Protein AF-A0A7V8BG97-F1 (afdb_monomer)

pLDDT: mean 95.06, std 3.77, range [73.56, 98.5]

Foldseek 3Di:
DDKDKAKQALVCLVQLLVCLVPDVCVVPVVCRLQSVCVVVDDPVDDPVPDGSVNNSVVVNVCRNVPNFTWIFMDDDPHTPDIDGD

Radius of gyration: 12.86 Å; Cα contacts (8 Å, |Δi|>4): 108; chains: 1; bounding box: 28×24×35 Å

Structure (mmCIF, N/CA/C/O backbone):
data_AF-A0A7V8BG97-F1
#
_entry.id   AF-A0A7V8BG97-F1
#
loop_
_atom_site.group_PDB
_atom_site.id
_atom_site.type_symbol
_atom_site.label_atom_id
_atom_site.label_alt_id
_atom_site.label_comp_id
_atom_site.label_asym_id
_atom_site.label_entity_id
_atom_site.label_seq_id
_atom_site.pdbx_PDB_ins_code
_atom_site.Cartn_x
_atom_site.Cartn_y
_atom_site.Cartn_z
_atom_site.occupancy
_atom_site.B_iso_or_equiv
_atom_site.auth_seq_id
_atom_site.auth_comp_id
_atom_site.auth_asym_id
_atom_site.auth_atom_id
_atom_site.pdbx_PDB_model_num
ATOM 1 N N . MET A 1 1 ? -6.104 8.788 22.862 1.00 73.56 1 MET A N 1
ATOM 2 C CA . MET A 1 1 ? -6.186 8.386 21.444 1.00 73.56 1 MET A CA 1
ATOM 3 C C . MET A 1 1 ? -6.301 6.877 21.405 1.00 73.56 1 MET A C 1
ATOM 5 O O . MET A 1 1 ? -5.524 6.224 22.090 1.00 73.56 1 MET A O 1
ATOM 9 N N . SER A 1 2 ? -7.303 6.356 20.704 1.00 91.25 2 SER A N 1
ATOM 10 C CA . SER A 1 2 ? -7.471 4.926 20.431 1.00 91.25 2 SER A CA 1
ATOM 11 C C . SER A 1 2 ? -7.129 4.667 18.970 1.00 91.25 2 SER A C 1
ATOM 13 O O . SER A 1 2 ? -7.424 5.510 18.124 1.00 91.25 2 SER A O 1
ATOM 15 N N . TYR A 1 3 ? -6.521 3.518 18.698 1.00 96.75 3 TYR A N 1
ATOM 16 C CA . TYR A 1 3 ? -6.213 3.070 17.347 1.00 96.75 3 TYR A CA 1
ATOM 17 C C . TYR A 1 3 ? -6.862 1.715 17.114 1.00 96.75 3 TYR A C 1
ATOM 19 O O . TYR A 1 3 ? -6.778 0.847 17.986 1.00 96.75 3 TYR A O 1
ATOM 27 N N . ASP A 1 4 ? -7.454 1.544 15.938 1.00 98.00 4 ASP A N 1
ATOM 28 C CA . ASP A 1 4 ? -8.004 0.267 15.499 1.00 98.00 4 ASP A CA 1
ATOM 29 C C . ASP A 1 4 ? -7.044 -0.379 14.504 1.00 98.00 4 ASP A C 1
ATOM 31 O O . ASP A 1 4 ? -6.591 0.257 13.552 1.00 98.00 4 ASP A O 1
ATOM 35 N N . ILE A 1 5 ? -6.717 -1.650 14.731 1.00 98.19 5 ILE A N 1
ATOM 36 C CA . ILE A 1 5 ? -5.849 -2.425 13.846 1.00 98.19 5 ILE A CA 1
ATOM 37 C C . ILE A 1 5 ? -6.722 -3.387 13.055 1.00 98.19 5 ILE A C 1
ATOM 39 O O . ILE A 1 5 ? -7.382 -4.257 13.626 1.00 98.19 5 ILE A O 1
ATOM 43 N N . VAL A 1 6 ? -6.731 -3.226 11.737 1.00 98.19 6 VAL A N 1
ATOM 44 C CA . VAL A 1 6 ? -7.618 -3.964 10.837 1.00 98.19 6 VAL A CA 1
ATOM 45 C C . VAL A 1 6 ? -6.781 -4.708 9.808 1.00 98.19 6 VAL A C 1
ATOM 47 O O . VAL A 1 6 ? -5.879 -4.135 9.202 1.00 98.19 6 VAL A O 1
ATOM 50 N N . ALA A 1 7 ? -7.079 -5.989 9.594 1.00 98.19 7 ALA A N 1
ATOM 51 C CA . ALA A 1 7 ? -6.424 -6.772 8.554 1.00 98.19 7 ALA A CA 1
ATOM 52 C C . ALA A 1 7 ? -6.703 -6.185 7.161 1.00 98.19 7 ALA A C 1
ATOM 54 O O . ALA A 1 7 ? -7.835 -5.789 6.839 1.00 98.19 7 ALA A O 1
ATOM 55 N N . LEU A 1 8 ? -5.677 -6.164 6.312 1.00 98.44 8 LEU A N 1
ATOM 56 C CA . LEU A 1 8 ? -5.851 -5.823 4.911 1.00 98.44 8 LEU A CA 1
ATOM 57 C C . LEU A 1 8 ? -6.638 -6.936 4.219 1.00 98.44 8 LEU A C 1
ATOM 59 O O . LEU A 1 8 ? -6.296 -8.111 4.275 1.00 98.44 8 LEU A O 1
ATOM 63 N N . THR A 1 9 ? -7.728 -6.539 3.578 1.00 98.12 9 THR A N 1
ATOM 64 C CA . THR A 1 9 ? -8.575 -7.401 2.749 1.00 98.12 9 THR A CA 1
ATOM 65 C C . THR A 1 9 ? -8.966 -6.604 1.504 1.00 98.12 9 THR A C 1
ATOM 67 O O . THR A 1 9 ? -8.844 -5.372 1.532 1.00 98.12 9 THR A O 1
ATOM 70 N N . PRO A 1 10 ? -9.514 -7.234 0.446 1.00 98.38 10 PRO A N 1
ATOM 71 C CA . PRO A 1 10 ? -10.007 -6.501 -0.723 1.00 98.38 10 PRO A CA 1
ATOM 72 C C . PRO A 1 10 ? -10.959 -5.341 -0.375 1.00 98.38 10 PRO A C 1
ATOM 74 O O . PRO A 1 10 ? -10.972 -4.318 -1.053 1.00 98.38 10 PRO A O 1
ATOM 77 N N . LYS A 1 11 ? -11.715 -5.453 0.729 1.00 98.19 11 LYS A N 1
ATOM 78 C CA . LYS A 1 11 ? -12.623 -4.402 1.216 1.00 98.19 11 LYS A CA 1
ATOM 79 C C . LYS A 1 11 ? -11.899 -3.103 1.598 1.00 98.19 11 LYS A C 1
ATOM 81 O O . LYS A 1 11 ? -12.475 -2.034 1.435 1.00 98.19 11 LYS A O 1
ATOM 86 N N . HIS A 1 12 ? -10.667 -3.189 2.100 1.00 97.75 12 HIS A N 1
ATOM 87 C CA . HIS A 1 12 ? -9.891 -2.048 2.606 1.00 97.75 12 HIS A CA 1
ATOM 88 C C . HIS A 1 12 ? -8.854 -1.536 1.588 1.00 97.75 12 HIS A C 1
ATOM 90 O O . HIS A 1 12 ? -8.005 -0.713 1.920 1.00 97.75 12 HIS A O 1
ATOM 96 N N . GLN A 1 13 ? -8.910 -2.000 0.332 1.00 98.25 13 GLN A N 1
ATOM 97 C CA . GLN A 1 13 ? -7.969 -1.594 -0.718 1.00 98.25 13 GLN A CA 1
ATOM 98 C C . GLN A 1 13 ? -7.967 -0.079 -0.956 1.00 98.25 13 GLN A C 1
ATOM 100 O O . GLN A 1 13 ? -6.909 0.509 -1.159 1.00 98.25 13 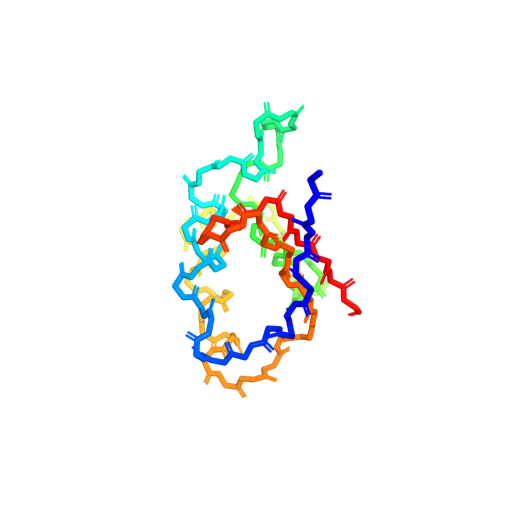GLN A O 1
ATOM 105 N N . GLY A 1 14 ? -9.144 0.554 -0.949 1.00 98.19 14 GLY A N 1
ATOM 106 C CA . GLY A 1 14 ? -9.259 2.001 -1.148 1.00 98.19 14 GLY A CA 1
ATOM 107 C C . GLY A 1 14 ? -8.498 2.786 -0.081 1.00 98.19 14 GLY A C 1
ATOM 108 O O . GLY A 1 14 ? -7.745 3.695 -0.416 1.00 98.19 14 GLY A O 1
ATOM 109 N N . ASP A 1 15 ? -8.627 2.368 1.176 1.00 98.31 15 ASP A N 1
ATOM 110 C CA . ASP A 1 15 ? -7.977 3.007 2.320 1.00 98.31 15 ASP A CA 1
ATOM 111 C C . ASP A 1 15 ? -6.452 2.840 2.264 1.00 98.31 15 ASP A C 1
ATOM 113 O O . ASP A 1 15 ? -5.710 3.796 2.487 1.00 98.31 15 ASP A O 1
ATOM 117 N N . TYR A 1 16 ? -5.981 1.648 1.878 1.00 98.31 16 TYR A N 1
ATOM 118 C CA . TYR A 1 16 ? -4.565 1.395 1.608 1.00 98.31 16 TYR A CA 1
ATOM 119 C C . TYR A 1 16 ? -4.028 2.346 0.528 1.00 98.31 16 TYR A C 1
ATOM 121 O O . TYR A 1 16 ? -3.025 3.028 0.733 1.00 98.31 16 TYR A O 1
ATOM 129 N N . LEU A 1 17 ? -4.703 2.418 -0.625 1.00 98.19 17 LEU A N 1
ATOM 130 C CA . LEU A 1 17 ? -4.252 3.249 -1.741 1.00 98.19 17 LEU A CA 1
ATOM 131 C C . LEU A 1 17 ? -4.276 4.734 -1.376 1.00 98.19 17 LEU A C 1
ATOM 133 O O . LEU A 1 17 ? -3.312 5.427 -1.670 1.00 98.19 17 LEU A O 1
ATOM 137 N N . ALA A 1 18 ? -5.314 5.209 -0.685 1.00 97.75 18 ALA A N 1
ATOM 138 C CA . ALA A 1 18 ? -5.405 6.595 -0.234 1.00 97.75 18 ALA A CA 1
ATOM 139 C C . ALA A 1 18 ? -4.273 6.971 0.738 1.00 97.75 18 ALA A C 1
ATOM 141 O O . ALA A 1 18 ? -3.717 8.064 0.641 1.00 97.75 18 ALA A O 1
ATOM 142 N N . TYR A 1 19 ? -3.895 6.060 1.640 1.00 97.62 19 TYR A N 1
ATOM 143 C CA . TYR A 1 19 ? -2.769 6.269 2.548 1.00 97.62 19 TYR A CA 1
ATOM 144 C C . TYR A 1 19 ? -1.440 6.413 1.793 1.00 97.62 19 TYR A C 1
ATOM 146 O O . TYR A 1 19 ? -0.682 7.353 2.040 1.00 97.62 19 TYR A O 1
ATOM 154 N N . PHE A 1 20 ? -1.173 5.521 0.836 1.00 97.25 20 PHE A N 1
ATOM 155 C CA . PHE A 1 20 ? 0.063 5.542 0.048 1.00 97.25 20 PHE A CA 1
ATOM 156 C C . PHE A 1 20 ? 0.109 6.630 -1.032 1.00 97.25 20 PHE A C 1
ATOM 158 O O . PHE A 1 20 ? 1.193 7.110 -1.357 1.00 97.25 20 PHE A O 1
ATOM 165 N N . ASP A 1 21 ? -1.046 7.053 -1.547 1.00 95.88 21 ASP A N 1
ATOM 166 C CA . ASP A 1 21 ? -1.183 8.221 -2.426 1.00 95.88 21 ASP A CA 1
ATOM 167 C C . ASP A 1 21 ? -1.003 9.545 -1.649 1.00 95.88 21 ASP A C 1
ATOM 169 O O . ASP A 1 21 ? -0.837 10.602 -2.259 1.00 95.88 21 ASP A O 1
ATOM 173 N N . GLY A 1 22 ? -1.037 9.498 -0.311 1.00 93.56 22 GLY A N 1
ATOM 174 C CA . GLY A 1 22 ? -0.937 10.653 0.575 1.00 93.56 22 GLY A CA 1
ATOM 175 C C . GLY A 1 22 ? 0.170 10.514 1.629 1.00 93.56 22 GLY A C 1
ATOM 176 O O . GLY A 1 22 ? 1.353 10.599 1.293 1.00 93.56 22 GLY A O 1
ATOM 177 N N . PRO A 1 23 ? -0.176 10.385 2.924 1.00 93.94 23 PRO A N 1
ATOM 178 C CA . PRO A 1 23 ? 0.761 10.632 4.020 1.00 93.94 23 PRO A CA 1
ATOM 179 C C . PRO A 1 23 ? 1.822 9.546 4.243 1.00 93.94 23 PRO A C 1
ATOM 181 O O . PRO A 1 23 ? 2.764 9.803 4.989 1.00 93.94 23 PRO A O 1
ATOM 184 N N . ALA A 1 24 ? 1.720 8.363 3.624 1.00 93.94 24 ALA A N 1
ATOM 185 C CA . ALA A 1 24 ? 2.610 7.228 3.917 1.00 93.94 24 ALA A CA 1
ATOM 186 C C . ALA A 1 24 ? 4.113 7.533 3.774 1.00 93.94 24 ALA A C 1
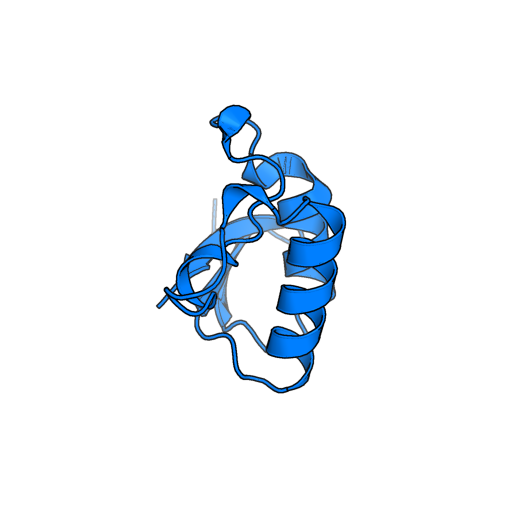ATOM 188 O O . ALA A 1 24 ? 4.942 6.874 4.398 1.00 93.94 24 ALA A O 1
ATOM 189 N N . PHE A 1 25 ? 4.462 8.519 2.946 1.00 91.50 25 PHE A N 1
ATOM 190 C CA . PHE A 1 25 ? 5.843 8.889 2.638 1.00 91.50 25 PHE A CA 1
ATOM 191 C C . PHE A 1 25 ? 6.245 10.271 3.154 1.00 91.50 25 PHE A C 1
ATOM 193 O O . PHE A 1 25 ? 7.316 10.749 2.790 1.00 91.50 25 PHE A O 1
ATOM 200 N N . ALA A 1 26 ? 5.416 10.917 3.983 1.00 90.12 26 ALA A N 1
ATOM 201 C CA . ALA A 1 26 ? 5.670 12.281 4.455 1.00 90.12 26 ALA A CA 1
ATOM 202 C C . ALA A 1 26 ? 7.050 12.429 5.126 1.00 90.12 26 ALA A C 1
ATOM 204 O O . ALA A 1 26 ? 7.739 13.420 4.893 1.00 90.12 26 ALA A O 1
ATOM 205 N N . ASP A 1 27 ? 7.474 11.411 5.878 1.00 88.81 27 ASP A N 1
ATOM 206 C CA . ASP A 1 27 ? 8.763 11.405 6.577 1.00 88.81 27 ASP A CA 1
ATOM 207 C C . ASP A 1 27 ? 9.912 10.822 5.730 1.00 88.81 27 ASP A C 1
ATOM 209 O O . ASP A 1 27 ? 11.076 11.113 5.999 1.00 88.81 27 ASP A O 1
ATOM 213 N N . ASN A 1 28 ? 9.599 10.046 4.680 1.00 89.56 28 ASN A N 1
ATOM 214 C CA . ASN A 1 28 ? 10.564 9.334 3.828 1.00 89.56 28 ASN A CA 1
ATOM 215 C C . ASN A 1 28 ? 10.236 9.512 2.325 1.00 89.56 28 ASN A C 1
ATOM 217 O O . ASN A 1 28 ? 9.852 8.545 1.655 1.00 89.56 28 ASN A O 1
ATOM 221 N N . PRO A 1 29 ? 10.399 10.724 1.762 1.00 89.19 29 PRO A N 1
ATOM 222 C CA . PRO A 1 29 ? 10.004 11.028 0.384 1.00 89.19 29 PRO A CA 1
ATOM 223 C C . PRO A 1 29 ? 10.797 10.242 -0.671 1.00 89.19 29 PRO A C 1
ATOM 225 O O . PRO A 1 29 ? 10.268 9.963 -1.742 1.00 89.19 29 PRO A O 1
ATOM 228 N N . ASP A 1 30 ? 12.023 9.808 -0.364 1.00 89.25 30 ASP A N 1
ATOM 229 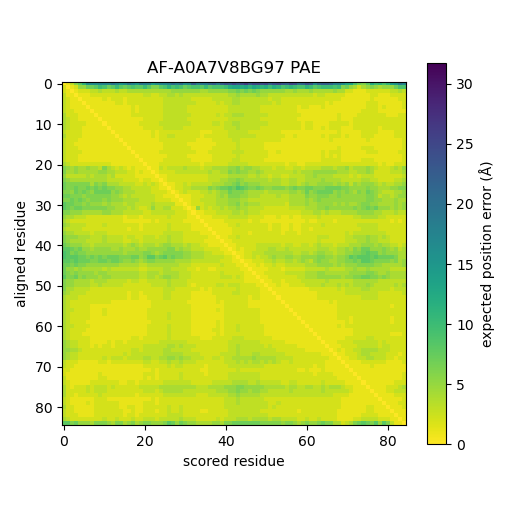C CA . ASP A 1 30 ? 12.833 8.965 -1.259 1.00 89.25 30 ASP A CA 1
ATOM 230 C C . ASP A 1 30 ? 12.203 7.585 -1.521 1.00 89.25 30 ASP A C 1
ATOM 232 O O . ASP A 1 30 ? 12.590 6.885 -2.457 1.00 89.25 30 ASP A O 1
ATOM 236 N N . TRP A 1 31 ? 11.243 7.164 -0.690 1.00 88.06 31 TRP A N 1
ATOM 237 C CA . TRP A 1 31 ? 10.500 5.912 -0.860 1.00 88.06 31 TRP A CA 1
ATOM 238 C C . TRP A 1 31 ? 9.140 6.120 -1.530 1.00 88.06 31 TRP A C 1
ATOM 240 O O . TRP A 1 31 ? 8.410 5.144 -1.735 1.00 88.06 31 TRP A O 1
ATOM 250 N N . ALA A 1 32 ? 8.797 7.366 -1.872 1.00 90.50 32 ALA A N 1
ATOM 251 C CA . ALA A 1 32 ? 7.507 7.704 -2.442 1.00 90.50 32 ALA A CA 1
ATOM 252 C C . ALA A 1 32 ? 7.225 6.891 -3.708 1.00 90.50 32 ALA A C 1
ATOM 254 O O . ALA A 1 32 ? 8.023 6.835 -4.643 1.00 90.50 32 ALA A O 1
ATOM 255 N N . GLY A 1 33 ? 6.061 6.245 -3.719 1.00 92.00 33 GLY A N 1
ATOM 256 C CA . GLY A 1 33 ? 5.632 5.393 -4.822 1.00 92.00 33 GLY A CA 1
ATOM 257 C C . GLY A 1 33 ? 6.071 3.933 -4.724 1.00 92.00 33 GLY A C 1
ATOM 258 O O . GLY A 1 33 ? 5.908 3.194 -5.694 1.00 92.00 33 GLY A O 1
ATOM 259 N N . CYS A 1 34 ? 6.610 3.474 -3.588 1.00 94.88 34 CYS A N 1
ATOM 260 C CA . CYS A 1 34 ? 6.947 2.058 -3.436 1.00 94.88 34 CYS A CA 1
ATOM 261 C C . CYS A 1 34 ? 5.714 1.164 -3.234 1.00 9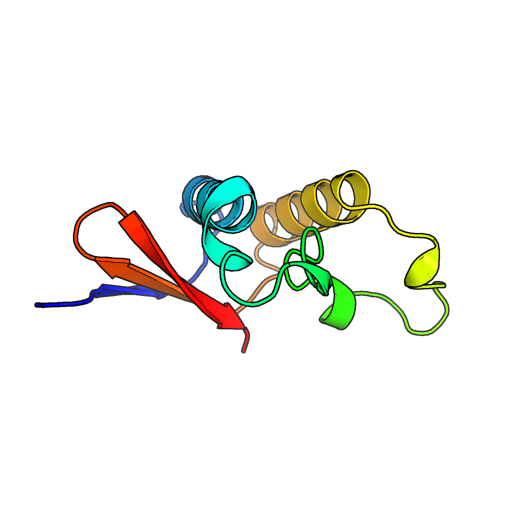4.88 34 CYS A C 1
ATOM 263 O O . CYS A 1 34 ? 5.760 0.011 -3.648 1.00 94.88 34 CYS A O 1
ATOM 265 N N . TYR A 1 35 ? 4.642 1.661 -2.594 1.00 96.94 35 TYR A N 1
ATOM 266 C CA . TYR A 1 35 ? 3.447 0.891 -2.185 1.00 96.94 35 TYR A CA 1
ATOM 267 C C . TYR A 1 35 ? 3.791 -0.461 -1.528 1.00 96.94 35 TYR A C 1
ATOM 269 O O . TYR A 1 35 ? 3.114 -1.461 -1.735 1.00 96.94 35 TYR A O 1
ATOM 277 N N . CYS A 1 36 ? 4.930 -0.545 -0.829 1.00 94.88 36 CYS A N 1
ATOM 278 C CA . CYS A 1 36 ? 5.523 -1.803 -0.354 1.00 94.88 36 CYS A CA 1
ATOM 279 C C . CYS A 1 36 ? 5.629 -2.924 -1.418 1.00 94.88 36 CYS A C 1
ATOM 281 O O . CYS A 1 36 ? 5.772 -4.094 -1.070 1.00 94.88 36 CYS A O 1
ATOM 283 N N . HIS A 1 37 ? 5.621 -2.584 -2.711 1.00 95.44 37 HIS A N 1
ATOM 284 C CA . HIS A 1 37 ? 5.651 -3.532 -3.821 1.00 95.44 37 HIS A CA 1
ATOM 285 C C . HIS A 1 37 ? 6.977 -4.287 -3.933 1.00 95.44 37 HIS A C 1
ATOM 287 O O . HIS A 1 37 ? 6.993 -5.429 -4.391 1.00 95.44 37 HIS A O 1
ATOM 293 N N . PHE A 1 38 ? 8.074 -3.682 -3.472 1.00 93.56 38 PHE A N 1
ATOM 294 C CA . PHE A 1 38 ? 9.425 -4.242 -3.541 1.00 93.56 38 PHE A CA 1
ATOM 295 C C . PHE A 1 38 ? 9.507 -5.698 -3.055 1.00 93.56 38 PHE A C 1
ATOM 297 O O . PHE A 1 38 ? 10.119 -6.533 -3.714 1.00 93.56 38 PHE A O 1
ATOM 304 N N . TYR A 1 39 ? 8.835 -6.030 -1.949 1.00 91.25 39 TYR A N 1
ATOM 305 C CA . TYR A 1 39 ? 8.853 -7.380 -1.370 1.00 91.25 39 TYR A CA 1
ATOM 306 C C . TYR A 1 39 ? 8.137 -8.432 -2.226 1.00 91.25 39 TYR A C 1
ATOM 308 O O . TYR A 1 39 ? 8.405 -9.624 -2.101 1.00 91.25 39 TYR A O 1
ATOM 316 N N . PHE A 1 40 ? 7.267 -7.990 -3.132 1.00 91.88 40 PHE A N 1
ATOM 317 C CA . PHE A 1 40 ? 6.507 -8.839 -4.043 1.00 91.88 40 PHE A CA 1
ATOM 318 C C . PHE A 1 40 ? 7.094 -8.869 -5.461 1.00 91.88 40 PHE A C 1
ATOM 320 O O . PHE A 1 40 ? 6.533 -9.526 -6.346 1.00 91.88 40 PHE A O 1
ATOM 327 N N . CYS A 1 41 ? 8.189 -8.144 -5.702 1.00 92.50 41 CYS A N 1
ATOM 328 C CA . CYS A 1 41 ? 8.880 -8.138 -6.983 1.00 92.50 41 CYS A CA 1
ATOM 329 C C . CYS A 1 41 ? 9.807 -9.359 -7.106 1.00 92.50 41 CYS A C 1
ATOM 331 O O . CYS A 1 41 ? 10.623 -9.608 -6.214 1.00 92.50 41 CYS A O 1
ATOM 333 N N . PRO A 1 42 ? 9.750 -10.113 -8.219 1.00 91.06 42 PRO A N 1
ATOM 334 C CA . PRO A 1 42 ? 10.744 -11.140 -8.507 1.00 91.06 42 PRO A CA 1
ATOM 335 C C . PRO A 1 42 ? 12.148 -10.534 -8.578 1.00 91.06 42 PRO A C 1
ATOM 337 O O . PRO A 1 42 ? 12.340 -9.473 -9.165 1.00 91.06 42 PRO A O 1
ATOM 340 N N . ARG A 1 43 ? 13.159 -11.238 -8.056 1.00 90.69 43 ARG A N 1
ATOM 341 C CA . ARG A 1 43 ? 14.557 -10.755 -8.048 1.00 90.69 43 ARG A CA 1
ATOM 342 C C . ARG A 1 43 ? 15.143 -10.510 -9.441 1.00 90.69 43 ARG A C 1
ATOM 344 O O . ARG A 1 43 ? 16.142 -9.814 -9.564 1.00 90.69 43 ARG A O 1
ATOM 351 N N . GLN A 1 44 ? 14.573 -11.135 -10.468 1.00 93.06 44 GLN A N 1
ATOM 352 C CA . GLN A 1 44 ? 14.981 -10.985 -11.865 1.00 93.06 44 GLN A CA 1
ATOM 353 C C . GLN A 1 44 ? 14.518 -9.656 -12.470 1.00 93.06 44 GLN A C 1
ATOM 355 O O . GLN A 1 44 ? 15.018 -9.265 -13.522 1.00 93.06 44 GLN A O 1
ATOM 360 N N . LEU A 1 45 ? 13.549 -8.992 -11.841 1.00 91.25 45 LEU A N 1
ATOM 361 C CA . LEU A 1 45 ? 13.021 -7.721 -12.296 1.00 91.25 45 LEU A CA 1
ATOM 362 C C . LEU A 1 45 ? 13.902 -6.586 -11.761 1.00 91.25 45 LEU A C 1
ATOM 364 O O . LEU A 1 45 ? 14.222 -6.541 -10.573 1.00 91.25 45 LEU A O 1
ATOM 368 N N . ASP A 1 46 ? 14.297 -5.661 -12.636 1.00 93.75 46 ASP A N 1
ATOM 369 C CA . ASP A 1 46 ? 15.017 -4.461 -12.216 1.00 93.75 46 ASP A CA 1
ATOM 370 C C . ASP A 1 46 ? 14.052 -3.519 -11.493 1.00 93.75 46 ASP A C 1
ATOM 372 O O . ASP A 1 46 ? 13.246 -2.841 -12.128 1.00 93.75 46 ASP A O 1
ATOM 376 N N . TRP A 1 47 ? 14.132 -3.466 -10.162 1.00 92.75 47 TRP A N 1
ATOM 377 C CA . TRP A 1 47 ? 13.296 -2.583 -9.343 1.00 92.75 47 TRP A CA 1
ATOM 378 C C . TRP A 1 47 ? 13.352 -1.125 -9.809 1.00 92.75 47 TRP A C 1
ATOM 380 O O . TRP A 1 47 ? 12.339 -0.433 -9.787 1.00 92.75 47 TRP A O 1
ATOM 390 N N . LYS A 1 48 ? 14.515 -0.660 -10.287 1.00 91.50 48 LYS A N 1
ATOM 391 C CA . LYS A 1 48 ? 14.678 0.726 -10.747 1.00 91.50 48 LYS A CA 1
ATOM 392 C C . LYS A 1 48 ? 13.922 1.021 -12.042 1.00 91.50 48 LYS A C 1
ATOM 394 O O . LYS A 1 48 ? 13.762 2.188 -12.385 1.00 91.50 48 LYS A O 1
ATOM 399 N N . SER A 1 49 ? 13.479 -0.014 -12.753 1.00 91.88 49 SER A N 1
ATOM 400 C CA . SER A 1 49 ? 12.655 0.124 -13.953 1.00 91.88 49 SER A CA 1
ATOM 401 C C . SER A 1 49 ? 11.163 0.307 -13.652 1.00 91.88 49 SER A C 1
ATOM 403 O O . SER A 1 49 ? 10.421 0.689 -14.553 1.00 91.88 49 SER A O 1
ATOM 405 N N . LEU A 1 50 ? 10.715 0.064 -12.411 1.00 93.25 50 LEU A N 1
ATOM 406 C CA . LEU A 1 50 ? 9.318 0.250 -12.016 1.00 93.25 50 LEU A CA 1
ATOM 407 C C . LEU A 1 50 ? 9.065 1.673 -11.525 1.00 93.25 50 LEU A C 1
ATOM 409 O O . LEU A 1 50 ? 9.749 2.172 -10.630 1.00 93.25 50 LEU A O 1
ATOM 413 N N . GLY A 1 51 ? 8.043 2.311 -12.088 1.00 95.00 51 GLY A N 1
ATOM 414 C CA . GLY A 1 51 ? 7.550 3.595 -11.622 1.00 95.00 51 GLY A CA 1
ATOM 415 C C . GLY A 1 51 ? 6.473 3.457 -10.545 1.00 95.00 51 GLY A C 1
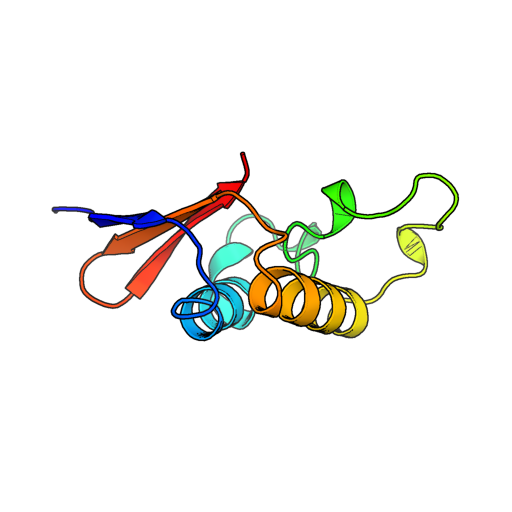ATOM 416 O O . GLY A 1 51 ? 5.919 2.389 -10.280 1.00 95.00 51 GLY A O 1
ATOM 417 N N . SER A 1 52 ? 6.151 4.593 -9.924 1.00 95.19 52 SER A N 1
ATOM 418 C CA . SER A 1 52 ? 5.116 4.690 -8.886 1.00 95.19 52 SER A CA 1
ATOM 419 C C . SER A 1 52 ? 3.754 4.179 -9.371 1.00 95.19 52 SER A C 1
ATOM 421 O O . SER A 1 52 ? 3.061 3.462 -8.651 1.00 95.19 52 SER A O 1
ATOM 423 N N . LYS A 1 53 ? 3.384 4.485 -10.624 1.00 96.81 53 LYS A N 1
ATOM 424 C CA . LYS A 1 53 ? 2.116 4.038 -11.206 1.00 96.81 53 LYS A CA 1
ATOM 425 C C . LYS A 1 53 ? 2.073 2.517 -11.369 1.00 96.81 53 LYS A C 1
ATOM 427 O O . LYS A 1 53 ? 1.072 1.904 -11.008 1.00 96.81 53 LYS A O 1
ATOM 432 N N . GLU A 1 54 ? 3.140 1.917 -11.886 1.00 96.62 54 GLU A N 1
ATOM 433 C CA . GLU A 1 54 ? 3.251 0.468 -12.058 1.00 96.62 54 GLU A CA 1
ATOM 434 C C . GLU A 1 54 ? 3.176 -0.246 -10.704 1.00 96.62 54 GLU A C 1
ATOM 436 O O . GLU A 1 54 ? 2.426 -1.210 -10.558 1.00 96.62 54 GLU A O 1
ATOM 441 N N . ASN A 1 55 ? 3.875 0.278 -9.691 1.00 97.38 55 ASN A N 1
ATOM 442 C CA . ASN A 1 55 ? 3.831 -0.244 -8.324 1.00 97.38 55 ASN A CA 1
ATOM 443 C C . ASN A 1 55 ? 2.418 -0.172 -7.730 1.00 97.38 55 ASN A C 1
ATOM 445 O O . ASN A 1 55 ? 1.934 -1.148 -7.151 1.00 97.38 55 ASN A O 1
ATOM 449 N N . ARG A 1 56 ? 1.743 0.971 -7.901 1.00 97.88 56 ARG A N 1
ATOM 450 C CA . ARG A 1 56 ? 0.373 1.198 -7.428 1.00 97.88 56 ARG A CA 1
ATOM 451 C C . ARG A 1 56 ? -0.608 0.209 -8.048 1.00 97.88 56 ARG A C 1
ATOM 453 O O . ARG A 1 56 ? -1.399 -0.401 -7.330 1.00 97.88 56 ARG A O 1
ATOM 460 N N . ASP A 1 57 ? -0.553 0.045 -9.368 1.00 98.00 57 ASP A N 1
ATOM 461 C CA . ASP A 1 57 ? -1.449 -0.847 -10.106 1.00 98.00 57 ASP A CA 1
ATOM 462 C C . ASP A 1 57 ? -1.184 -2.321 -9.744 1.00 98.00 57 ASP A C 1
ATOM 464 O O . ASP A 1 57 ? -2.128 -3.084 -9.520 1.00 98.00 57 ASP A O 1
ATOM 468 N N . ALA A 1 58 ? 0.087 -2.716 -9.611 1.00 97.12 58 ALA A N 1
ATOM 469 C CA . ALA A 1 58 ? 0.467 -4.072 -9.220 1.00 97.12 58 ALA A CA 1
ATOM 470 C C . ALA A 1 58 ? -0.016 -4.428 -7.807 1.00 97.12 58 ALA A C 1
ATOM 472 O O . ALA A 1 58 ? -0.540 -5.521 -7.584 1.00 97.12 58 ALA A O 1
ATOM 473 N N . ILE A 1 59 ? 0.118 -3.509 -6.848 1.00 97.81 59 ILE A N 1
ATOM 474 C CA . ILE A 1 59 ? -0.338 -3.738 -5.474 1.00 97.81 59 ILE A CA 1
ATOM 475 C C . ILE A 1 59 ? -1.859 -3.723 -5.377 1.00 97.81 59 ILE A C 1
ATOM 477 O O . ILE A 1 59 ? -2.424 -4.606 -4.735 1.00 97.81 59 ILE A O 1
ATOM 481 N N . ALA A 1 60 ? -2.539 -2.816 -6.083 1.00 98.38 60 ALA A N 1
ATOM 482 C CA . ALA A 1 60 ? -3.996 -2.843 -6.182 1.00 98.38 60 ALA A CA 1
ATOM 483 C C . ALA A 1 60 ? -4.503 -4.203 -6.697 1.00 98.38 60 ALA A C 1
ATOM 485 O O . ALA A 1 60 ? -5.432 -4.768 -6.122 1.00 98.38 60 ALA A O 1
ATOM 486 N N . ALA A 1 61 ? -3.861 -4.764 -7.728 1.00 98.19 61 ALA A N 1
ATOM 487 C CA . ALA A 1 61 ? -4.211 -6.081 -8.253 1.00 98.19 61 ALA A CA 1
ATOM 488 C C . ALA A 1 61 ? -3.991 -7.204 -7.224 1.00 98.19 61 ALA A C 1
ATOM 490 O O . ALA A 1 61 ? -4.862 -8.057 -7.066 1.00 98.19 61 ALA A O 1
ATOM 491 N N . ARG A 1 62 ? -2.872 -7.188 -6.487 1.00 97.56 62 ARG A N 1
ATOM 492 C CA . ARG A 1 62 ? -2.572 -8.183 -5.438 1.00 97.56 62 ARG A CA 1
ATOM 493 C C . ARG A 1 62 ? -3.552 -8.129 -4.271 1.00 97.56 62 ARG A C 1
ATOM 495 O O . ARG A 1 62 ? -4.008 -9.173 -3.808 1.00 97.56 62 ARG A O 1
ATOM 502 N N . ILE A 1 63 ? -3.910 -6.929 -3.814 1.00 98.12 63 ILE A N 1
ATOM 503 C CA . ILE A 1 63 ? -4.901 -6.751 -2.745 1.00 98.12 63 ILE A CA 1
ATOM 504 C C . ILE A 1 63 ? -6.260 -7.284 -3.196 1.00 98.12 63 ILE A C 1
ATOM 506 O O . ILE A 1 63 ? -6.913 -7.988 -2.428 1.00 98.12 63 ILE A O 1
ATOM 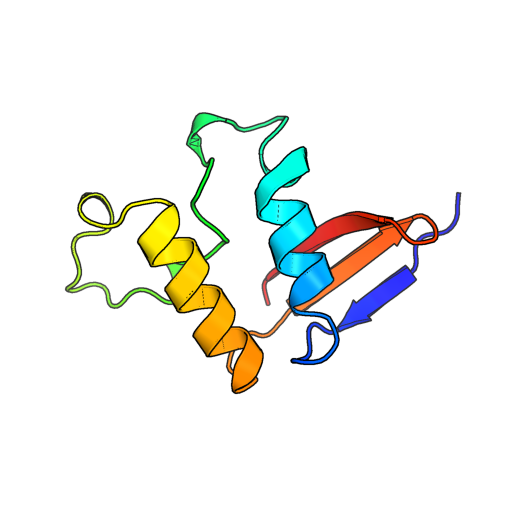510 N N . ALA A 1 64 ? -6.663 -7.011 -4.441 1.00 98.19 64 ALA A N 1
ATOM 511 C CA . ALA A 1 64 ? -7.942 -7.461 -4.983 1.00 98.19 64 ALA A CA 1
ATOM 512 C C . ALA A 1 64 ? -8.102 -8.992 -4.962 1.00 98.19 64 ALA A C 1
ATOM 514 O O . ALA A 1 64 ? -9.215 -9.484 -4.774 1.00 98.19 64 ALA A O 1
ATOM 515 N N . VAL A 1 65 ? -7.004 -9.740 -5.118 1.00 97.69 65 VAL A N 1
ATOM 516 C CA . VAL A 1 65 ? -6.998 -11.214 -5.069 1.00 97.69 65 VAL A CA 1
ATOM 517 C C . VAL A 1 65 ? -6.622 -11.790 -3.698 1.00 97.69 65 VAL A C 1
ATOM 519 O O . VAL A 1 65 ? -6.583 -13.007 -3.544 1.00 97.69 65 VAL A O 1
ATOM 522 N N . GLY A 1 66 ? -6.378 -10.947 -2.690 1.00 96.19 66 GLY A N 1
ATOM 523 C CA . GLY A 1 66 ? -6.029 -11.387 -1.335 1.00 96.19 66 GLY A CA 1
ATOM 524 C C . GLY A 1 66 ? -4.599 -11.918 -1.184 1.00 96.19 66 GLY A C 1
ATOM 525 O O . GLY A 1 66 ? -4.325 -12.648 -0.241 1.00 96.19 66 GLY A O 1
ATOM 526 N N . GLU A 1 67 ? -3.686 -11.557 -2.089 1.00 95.12 67 GLU A N 1
ATOM 527 C CA . GLU A 1 67 ? -2.273 -11.976 -2.052 1.00 95.12 67 GLU A CA 1
ATOM 528 C C . GLU A 1 67 ? -1.381 -11.062 -1.196 1.00 95.12 67 GLU A C 1
ATOM 530 O O . GLU A 1 67 ? -0.167 -11.257 -1.130 1.00 95.12 67 GLU A O 1
ATOM 535 N N . MET A 1 68 ? -1.957 -10.034 -0.572 1.00 95.00 68 MET A N 1
ATOM 536 C CA . MET A 1 68 ? -1.228 -9.105 0.281 1.00 95.00 68 MET A CA 1
ATOM 537 C C . MET A 1 68 ? -1.672 -9.262 1.730 1.00 95.00 68 MET A C 1
ATOM 539 O O . MET A 1 68 ? -2.811 -8.952 2.075 1.00 95.00 68 MET A O 1
ATOM 543 N N . GLU A 1 69 ? -0.748 -9.711 2.572 1.00 94.12 69 GLU A N 1
ATOM 544 C CA . GLU A 1 69 ? -0.965 -9.879 4.004 1.00 94.12 69 GLU A CA 1
ATOM 545 C C . GLU A 1 69 ? -0.417 -8.673 4.774 1.00 94.12 69 GLU A C 1
ATOM 547 O O . GLU A 1 69 ? 0.653 -8.130 4.471 1.00 94.12 69 GLU A O 1
ATOM 552 N N . GLY A 1 70 ? -1.185 -8.215 5.759 1.00 97.06 70 GLY A N 1
ATOM 553 C CA . GLY A 1 70 ? -0.806 -7.079 6.582 1.00 97.06 70 GLY A CA 1
ATOM 554 C C . GLY A 1 70 ? -1.970 -6.427 7.307 1.00 97.06 70 GLY A C 1
ATOM 555 O O . GLY A 1 70 ? -3.101 -6.920 7.291 1.00 97.06 70 GLY A O 1
ATOM 556 N N . TYR A 1 71 ? -1.677 -5.298 7.945 1.00 98.50 71 TYR A N 1
ATOM 557 C CA . TYR A 1 71 ? -2.619 -4.561 8.778 1.00 98.50 71 TYR A CA 1
ATOM 558 C C . TYR A 1 71 ? -2.562 -3.062 8.498 1.00 98.50 71 TYR A C 1
ATOM 560 O O . TYR A 1 71 ? -1.491 -2.492 8.290 1.00 98.50 71 TYR A O 1
ATOM 568 N N . LEU A 1 72 ? -3.726 -2.426 8.547 1.00 98.50 72 LEU A N 1
ATOM 569 C CA . LEU A 1 72 ? -3.895 -0.980 8.540 1.00 98.50 72 LEU A CA 1
ATOM 570 C C . LEU A 1 72 ? -4.194 -0.509 9.965 1.00 98.50 72 LEU A C 1
ATOM 572 O O . LEU A 1 72 ? -5.004 -1.117 10.669 1.00 98.50 72 LEU A O 1
ATOM 576 N N . ALA A 1 73 ? -3.543 0.573 10.381 1.00 98.31 7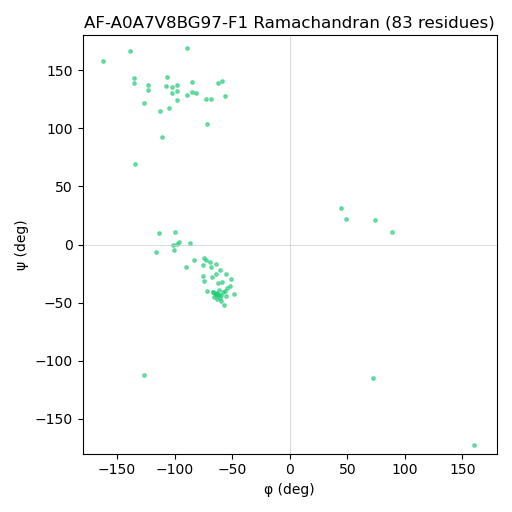3 ALA A N 1
ATOM 577 C CA . ALA A 1 73 ? -3.833 1.254 11.635 1.00 98.31 73 ALA A CA 1
ATOM 578 C C . ALA A 1 73 ? -4.738 2.456 11.361 1.00 98.31 73 ALA A C 1
ATOM 580 O O . ALA A 1 73 ? -4.371 3.331 10.576 1.00 98.31 73 ALA A O 1
ATOM 581 N N . TYR A 1 74 ? -5.888 2.512 12.027 1.00 98.25 74 TYR A N 1
ATOM 582 C CA . TYR A 1 74 ? -6.859 3.592 11.902 1.00 98.25 74 TYR A CA 1
ATOM 583 C C . TYR A 1 74 ? -6.859 4.481 13.144 1.00 98.25 74 TYR A C 1
ATOM 585 O O . TYR A 1 74 ? -6.872 3.992 14.275 1.00 98.25 74 TYR A O 1
ATOM 593 N N . SER A 1 75 ? -6.907 5.794 12.926 1.00 97.44 75 SER A N 1
ATOM 594 C CA . SER A 1 75 ? -7.263 6.798 13.932 1.00 97.44 75 SER A CA 1
ATOM 595 C C . SER A 1 75 ? -8.622 7.387 13.554 1.00 97.44 75 SER A C 1
ATOM 597 O O . SER A 1 75 ? -8.716 8.319 12.756 1.00 97.44 75 SER A O 1
ATOM 599 N N . GLY A 1 76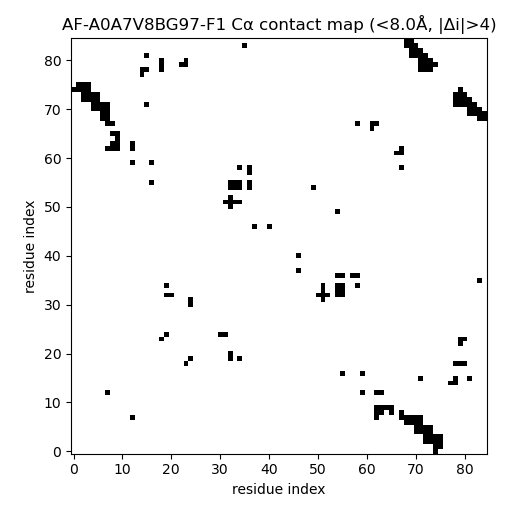 ? -9.701 6.812 14.089 1.00 95.69 76 GLY A N 1
ATOM 600 C CA . GLY A 1 76 ? -11.054 7.115 13.622 1.00 95.69 76 GLY A CA 1
ATOM 601 C C . GLY A 1 76 ? -11.300 6.501 12.244 1.00 95.69 76 GLY A C 1
ATOM 602 O O . GLY A 1 76 ? -11.316 5.283 12.115 1.00 95.69 76 GLY A O 1
ATOM 603 N N . GLN A 1 77 ? -11.506 7.331 11.220 1.00 94.19 77 GLN A N 1
ATOM 604 C CA . GLN A 1 77 ? -11.739 6.870 9.840 1.00 94.19 77 GLN A CA 1
ATOM 605 C C . GLN A 1 77 ? -10.496 6.972 8.948 1.00 94.19 77 GLN A C 1
ATOM 607 O O . GLN A 1 77 ? -10.533 6.539 7.801 1.00 94.19 77 GLN A O 1
ATOM 612 N N . GLU A 1 78 ? -9.402 7.538 9.457 1.00 95.56 78 GLU A N 1
ATOM 613 C CA . GLU A 1 78 ? -8.184 7.761 8.684 1.00 95.56 78 GLU A CA 1
ATOM 614 C C . GLU A 1 78 ? -7.167 6.655 8.943 1.00 95.56 78 GLU A C 1
ATOM 616 O O . GLU A 1 78 ? -6.870 6.330 10.096 1.00 95.56 78 GLU A O 1
ATOM 621 N N . VAL A 1 79 ? -6.600 6.110 7.866 1.00 97.94 79 VAL A N 1
ATOM 622 C CA . VAL A 1 79 ? -5.426 5.242 7.957 1.00 97.94 79 VAL A CA 1
ATOM 623 C C . VAL A 1 79 ? -4.214 6.100 8.288 1.00 97.94 79 VAL A C 1
ATOM 625 O O . VAL A 1 79 ? -3.888 7.044 7.572 1.00 97.94 79 VAL A O 1
ATOM 628 N N . VAL A 1 80 ? -3.528 5.736 9.365 1.00 96.81 80 VAL A N 1
ATOM 629 C CA . VAL A 1 80 ? -2.321 6.413 9.856 1.00 96.81 80 VAL A CA 1
ATOM 630 C C . VAL A 1 80 ? -1.088 5.515 9.815 1.00 96.81 80 VAL A C 1
ATOM 632 O O . VAL A 1 80 ? 0.020 5.981 10.069 1.00 96.81 80 VAL A O 1
ATOM 635 N N . GLY A 1 81 ? -1.254 4.233 9.486 1.00 96.44 81 GLY A N 1
ATOM 636 C CA . GLY A 1 81 ? -0.147 3.290 9.438 1.00 96.44 81 GLY A CA 1
ATOM 637 C C . GLY A 1 81 ? -0.454 2.027 8.649 1.00 96.44 81 GLY A C 1
ATOM 638 O O . GLY A 1 81 ? -1.608 1.628 8.486 1.00 96.44 81 GLY A O 1
ATOM 639 N N . TRP A 1 82 ? 0.620 1.386 8.204 1.00 97.00 82 TRP A N 1
ATOM 640 C CA . TRP A 1 82 ? 0.617 0.124 7.479 1.00 97.00 82 TRP A CA 1
ATOM 641 C C . TRP A 1 82 ? 1.699 -0.799 8.043 1.00 97.00 82 TRP A C 1
ATOM 643 O O . TRP A 1 82 ? 2.820 -0.361 8.309 1.00 97.00 82 TRP A O 1
ATOM 653 N N . LEU A 1 83 ? 1.370 -2.082 8.181 1.00 96.50 83 LEU A N 1
ATOM 654 C CA . LEU A 1 83 ? 2.307 -3.150 8.507 1.00 96.50 83 LEU A CA 1
ATOM 655 C C . LEU A 1 83 ? 2.190 -4.260 7.463 1.00 96.50 83 LEU A C 1
ATOM 657 O O . LEU A 1 83 ? 1.126 -4.855 7.315 1.00 96.50 83 LEU A O 1
ATOM 661 N N . ASN A 1 84 ? 3.298 -4.561 6.793 1.00 95.00 84 ASN A N 1
ATOM 662 C CA . ASN A 1 84 ? 3.454 -5.764 5.979 1.00 95.00 84 ASN A CA 1
ATOM 663 C C . ASN A 1 84 ? 3.892 -6.936 6.876 1.00 95.00 84 ASN A C 1
ATOM 665 O O . ASN A 1 84 ? 4.690 -6.720 7.791 1.00 95.00 84 ASN A O 1
ATOM 669 N N . VAL A 1 85 ? 3.347 -8.131 6.632 1.00 90.88 85 VAL A N 1
ATOM 670 C CA . VAL A 1 85 ? 3.632 -9.370 7.386 1.00 90.88 85 VAL A CA 1
ATOM 671 C C . VAL A 1 85 ? 4.495 -10.309 6.556 1.00 90.88 85 VAL A C 1
ATOM 673 O O . VAL A 1 85 ? 4.252 -10.381 5.332 1.00 90.88 85 VAL A O 1
#

Nearest PDB structures (foldseek):
  3mgd-assembly2_B  TM=6.213E-01  e=8.433E-02  Clostridium acetobutylicum
  1tiq-assembly1_A  TM=5.550E-01  e=1.023E-01  Bacillus subtilis
  8t7t-assembly1_B  TM=2.2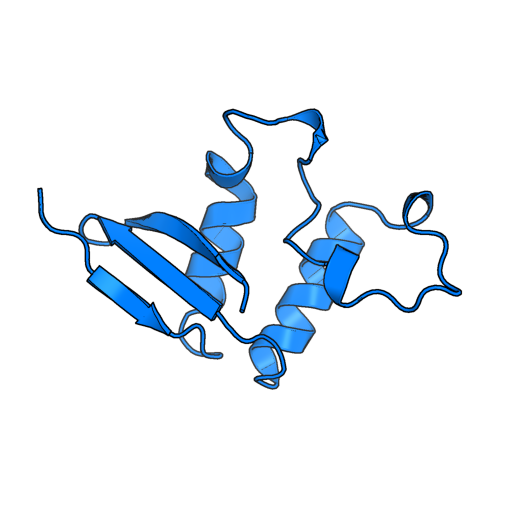51E-01  e=2.574E+00  Homo sapiens

Sequence (85 aa):
MSYDIVALTPKHQGDYLAYFDGPAFADNPDWAGCYCHFYFCPRQLDWKSLGSKENRDAIAARIAVGEMEGYLAYSGQEVVGWLNV

Solvent-accessible surface area (backbone atoms only — not comparable to full-atom values): 5099 Å² total; per-residue (Å²): 140,72,73,49,80,40,73,52,42,52,88,47,42,64,56,54,50,53,28,56,77,50,68,72,26,74,92,45,64,94,56,60,44,39,67,76,32,70,86,76,52,60,89,88,55,65,69,88,76,58,48,42,67,58,27,46,55,54,40,53,54,33,27,66,73,60,75,46,60,35,36,36,32,24,55,80,92,43,64,77,45,80,43,83,109

Secondary structure (DSSP, 8-state):
---EEEE--GGGHHHHHHHHHTGGGSS-GGGTT-TTGGGGS-TTS-GGG--HHHHHHHHHHHHHTT---EEEEEETTEEEEEEE-

Mean predicted aligned error: 2.75 Å